Protein AF-A0A4Y2X6G8-F1 (afdb_monomer)

Radius of gyration: 23.62 Å; Cα contacts (8 Å, |Δi|>4): 76; chains: 1; bounding box: 42×40×70 Å

pLDDT: mean 78.69, std 17.21, range [31.86, 93.12]

Sequence (135 aa):
MLALKAAIEWANTANEDVNIWSDSESSLQALKSFNVKSKITQEAQMTLLENARIRLGWVKAHTGIKGNEIADTLAKEATTDGIPASLPFPKSFLKKQLLQLSLSRWQAEWDNAYNYNGYVGFKTRKVKISFPVFS

Organism: Araneus ventricosus (NCBI:txid182803)

Solvent-accessible surface area (backbone atoms only — not comparable to full-atom values): 8506 Å² total; per-residue (Å²): 91,71,70,56,35,53,52,51,55,50,43,59,72,66,75,50,82,37,79,48,75,40,56,53,59,70,46,55,50,51,59,71,46,90,84,63,86,50,66,71,52,48,55,38,40,52,58,50,69,76,34,86,48,61,43,83,43,81,44,76,71,94,71,80,51,64,71,60,55,50,52,55,49,52,57,52,52,62,67,68,75,51,82,75,80,81,58,99,58,59,70,66,57,56,52,49,52,52,50,50,53,53,50,53,51,51,49,52,52,50,56,49,58,57,71,74,51,90,71,89,77,78,97,68,75,88,78,78,84,77,77,81,80,83,127

Structure (mmCIF, N/CA/C/O backbone):
data_AF-A0A4Y2X6G8-F1
#
_entry.id   AF-A0A4Y2X6G8-F1
#
loop_
_atom_site.group_PDB
_atom_site.id
_atom_site.type_symbol
_atom_site.label_atom_id
_atom_site.label_alt_id
_atom_site.label_comp_id
_atom_site.label_asym_id
_atom_site.label_entity_id
_atom_site.label_se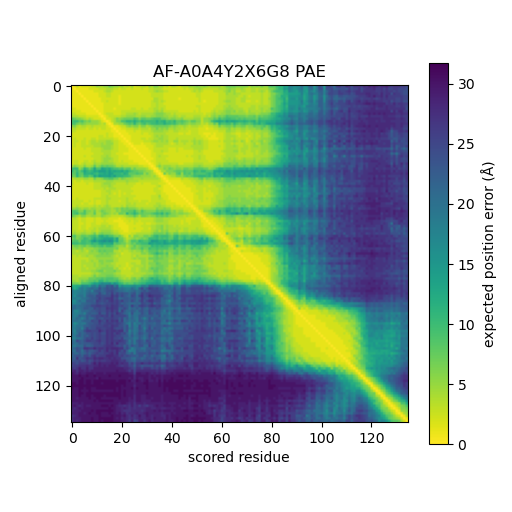q_id
_atom_site.pdbx_PDB_ins_code
_atom_site.Cartn_x
_atom_site.Cartn_y
_atom_site.Cartn_z
_atom_site.occupancy
_atom_site.B_iso_or_equiv
_atom_site.auth_seq_id
_atom_site.auth_comp_id
_atom_site.auth_asym_id
_atom_site.auth_atom_id
_atom_site.pdbx_PDB_model_num
ATOM 1 N N . MET A 1 1 ? 1.509 0.516 -2.944 1.00 89.56 1 MET A N 1
ATOM 2 C CA . MET A 1 1 ? 2.486 0.289 -1.851 1.00 89.56 1 MET A CA 1
ATOM 3 C C . MET A 1 1 ? 2.614 1.458 -0.875 1.00 89.56 1 MET A C 1
ATOM 5 O O . MET A 1 1 ? 2.321 1.240 0.285 1.00 89.56 1 MET A O 1
ATOM 9 N N . LEU A 1 2 ? 3.005 2.674 -1.287 1.00 90.44 2 LEU A N 1
ATOM 10 C CA . LEU A 1 2 ? 3.152 3.820 -0.360 1.00 90.44 2 LEU A CA 1
ATOM 11 C C . LEU A 1 2 ? 1.885 4.101 0.468 1.00 90.44 2 LEU A C 1
ATOM 13 O O . LEU A 1 2 ? 1.955 4.128 1.691 1.00 90.44 2 LEU A O 1
ATOM 17 N N . ALA A 1 3 ? 0.726 4.208 -0.190 1.00 90.50 3 ALA A N 1
ATOM 18 C CA . ALA A 1 3 ? -0.559 4.390 0.493 1.00 90.50 3 ALA A CA 1
ATOM 19 C C . ALA A 1 3 ? -0.885 3.240 1.465 1.00 90.50 3 ALA A C 1
ATOM 21 O O . ALA A 1 3 ? -1.366 3.470 2.568 1.00 90.50 3 ALA A O 1
ATOM 22 N N . LEU A 1 4 ? -0.561 2.000 1.082 1.00 92.00 4 LEU A N 1
ATOM 23 C CA . LEU A 1 4 ? -0.786 0.819 1.916 1.00 92.00 4 LEU A CA 1
ATOM 24 C C . LEU A 1 4 ? 0.120 0.813 3.155 1.00 92.00 4 LEU A C 1
ATOM 26 O O . LEU A 1 4 ? -0.344 0.484 4.239 1.00 92.00 4 LEU A O 1
ATOM 30 N N . LYS A 1 5 ? 1.386 1.230 3.014 1.00 93.00 5 LYS A N 1
ATOM 31 C CA . LYS A 1 5 ? 2.305 1.409 4.144 1.00 93.00 5 LYS A CA 1
ATOM 32 C C . LYS A 1 5 ? 1.757 2.435 5.137 1.00 93.00 5 LYS A C 1
ATOM 34 O O . LYS A 1 5 ? 1.664 2.128 6.316 1.00 93.00 5 LYS A O 1
ATOM 39 N N . ALA A 1 6 ? 1.349 3.608 4.651 1.00 92.06 6 ALA A N 1
ATOM 40 C CA . ALA A 1 6 ? 0.798 4.661 5.503 1.00 92.06 6 ALA A CA 1
ATOM 41 C C . ALA A 1 6 ? -0.475 4.202 6.239 1.00 92.06 6 ALA A C 1
ATOM 43 O O . ALA A 1 6 ? -0.648 4.493 7.418 1.00 92.06 6 ALA A O 1
ATOM 44 N N . ALA A 1 7 ? -1.340 3.431 5.569 1.00 91.88 7 ALA A N 1
ATOM 45 C CA . ALA A 1 7 ? -2.522 2.847 6.198 1.00 91.88 7 ALA A CA 1
ATOM 46 C C . ALA A 1 7 ? -2.163 1.840 7.308 1.00 91.88 7 ALA A C 1
ATOM 48 O O . ALA A 1 7 ? -2.800 1.846 8.358 1.00 91.88 7 ALA A O 1
ATOM 49 N N . ILE A 1 8 ? -1.136 1.006 7.101 1.00 92.00 8 ILE A N 1
ATOM 50 C CA . ILE A 1 8 ? -0.635 0.060 8.113 1.00 92.00 8 ILE A CA 1
ATOM 51 C C . ILE A 1 8 ? -0.029 0.810 9.307 1.00 92.00 8 ILE A C 1
ATOM 53 O O . ILE A 1 8 ? -0.325 0.471 10.448 1.00 92.00 8 ILE A O 1
ATOM 57 N N . GLU A 1 9 ? 0.774 1.850 9.064 1.00 92.00 9 GLU A N 1
ATOM 58 C CA . GLU A 1 9 ? 1.350 2.693 10.121 1.00 92.00 9 GLU A CA 1
ATOM 59 C C . GLU A 1 9 ? 0.252 3.372 10.953 1.00 92.00 9 GLU A C 1
ATOM 61 O O . GLU A 1 9 ? 0.281 3.308 12.181 1.00 92.00 9 GLU A O 1
ATOM 66 N N . TRP A 1 10 ? -0.762 3.948 10.300 1.00 91.31 10 TRP A N 1
ATOM 67 C CA . TRP A 1 10 ? -1.910 4.541 10.989 1.00 91.31 10 TRP A CA 1
ATOM 68 C C . TRP A 1 10 ? -2.683 3.502 11.812 1.00 91.31 10 TRP A C 1
ATOM 70 O O . TRP A 1 10 ? -2.957 3.728 12.992 1.00 91.31 10 TRP A O 1
ATOM 80 N N . ALA A 1 11 ? -2.973 2.334 11.233 1.00 91.06 11 ALA A N 1
ATOM 81 C CA . ALA A 1 11 ? -3.665 1.256 11.935 1.00 91.06 11 ALA A CA 1
ATOM 82 C C . ALA A 1 11 ? -2.872 0.760 13.154 1.00 91.06 11 ALA A C 1
ATOM 84 O O . ALA A 1 11 ? -3.460 0.452 14.190 1.00 91.06 11 ALA A O 1
ATOM 85 N N . ASN A 1 12 ? -1.539 0.759 13.067 1.00 88.75 12 ASN A N 1
ATOM 86 C CA . ASN A 1 12 ? -0.684 0.419 14.196 1.00 88.75 12 ASN A CA 1
ATOM 87 C C . ASN A 1 12 ? -0.822 1.429 15.349 1.00 88.75 12 ASN A C 1
ATOM 89 O O . ASN A 1 12 ? -0.860 1.032 16.511 1.00 88.75 12 ASN A O 1
ATOM 93 N N . THR A 1 13 ? -0.966 2.724 15.041 1.00 88.12 13 THR A N 1
ATOM 94 C CA . THR A 1 13 ? -1.191 3.764 16.065 1.00 88.12 13 THR A CA 1
ATOM 95 C C . THR A 1 13 ? -2.585 3.725 16.689 1.00 88.12 13 THR A C 1
ATOM 97 O O . THR A 1 13 ? -2.732 4.076 17.857 1.00 88.12 13 THR A O 1
ATOM 100 N N . ALA A 1 14 ? -3.598 3.280 15.939 1.00 84.19 14 ALA A N 1
ATOM 101 C CA . ALA A 1 14 ? -4.976 3.203 16.419 1.00 84.19 14 ALA A CA 1
ATOM 102 C C . ALA A 1 14 ? -5.167 2.124 17.501 1.00 84.19 14 ALA A C 1
ATOM 104 O O . ALA A 1 14 ? -6.051 2.253 18.340 1.00 84.19 14 ALA A O 1
ATOM 105 N N . ASN A 1 15 ? -4.324 1.081 17.514 1.00 79.19 15 ASN A N 1
ATOM 106 C CA . ASN A 1 15 ? -4.367 -0.033 18.473 1.00 79.19 15 ASN A CA 1
ATOM 107 C C . ASN A 1 15 ? -5.728 -0.772 18.543 1.00 79.19 15 ASN A C 1
ATOM 109 O O . ASN A 1 15 ? -6.026 -1.451 19.528 1.00 79.19 15 ASN A O 1
ATOM 113 N N . GLU A 1 16 ? -6.536 -0.689 17.488 1.00 86.19 16 GLU A N 1
ATOM 114 C CA . GLU A 1 16 ? -7.838 -1.352 17.337 1.00 86.19 16 GLU A CA 1
ATOM 115 C C . GLU A 1 16 ? -7.779 -2.466 16.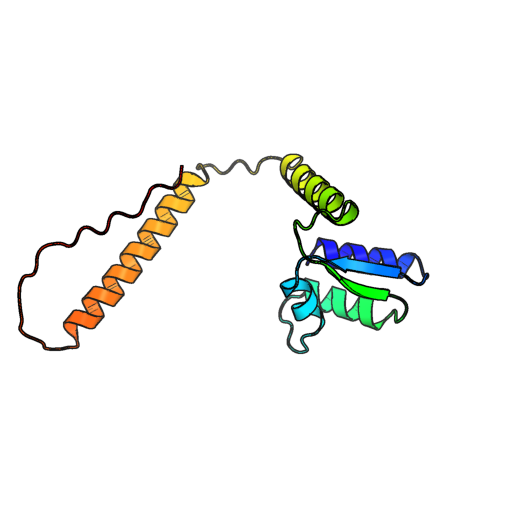275 1.00 86.19 16 GLU A C 1
ATOM 117 O O . GLU A 1 16 ? -6.798 -2.594 15.540 1.00 86.19 16 GLU A O 1
ATOM 122 N N . ASP A 1 17 ? -8.833 -3.284 16.186 1.00 90.31 17 ASP A N 1
ATOM 123 C CA . ASP A 1 17 ? -8.993 -4.257 15.098 1.00 90.31 17 ASP A CA 1
ATOM 124 C C . ASP A 1 17 ? -9.355 -3.530 13.794 1.00 90.31 17 ASP A C 1
ATOM 126 O O . ASP A 1 17 ? -10.500 -3.132 13.572 1.00 90.31 17 ASP A O 1
ATOM 130 N N . VAL A 1 18 ? -8.367 -3.362 12.911 1.00 92.69 18 VAL A N 1
ATOM 131 C CA . VAL A 1 18 ? -8.511 -2.597 11.665 1.00 92.69 18 VAL A CA 1
ATOM 132 C C . VAL A 1 18 ? -8.480 -3.523 10.452 1.00 92.69 18 VAL A C 1
ATOM 134 O O . VAL A 1 18 ? -7.545 -4.300 10.257 1.00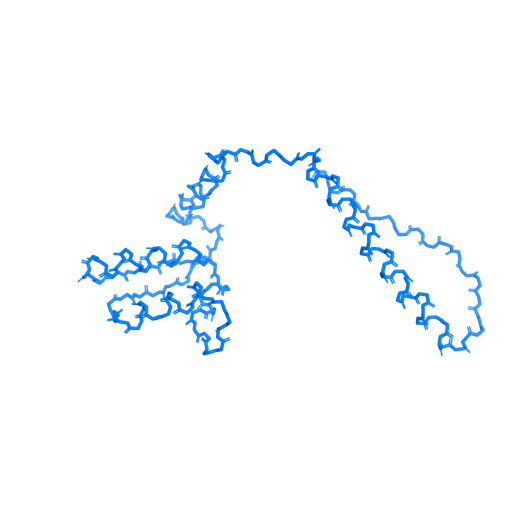 92.69 18 VAL A O 1
ATOM 137 N N . ASN A 1 19 ? -9.482 -3.387 9.581 1.00 92.19 19 ASN A N 1
ATOM 138 C CA . ASN A 1 19 ? -9.519 -4.046 8.276 1.00 92.19 19 ASN A CA 1
ATOM 139 C C . ASN A 1 19 ? -9.125 -3.050 7.177 1.00 92.19 19 ASN A C 1
ATOM 141 O O . ASN A 1 19 ? -9.854 -2.093 6.919 1.00 92.19 19 ASN A O 1
ATOM 145 N N . ILE A 1 20 ? -8.003 -3.292 6.501 1.00 91.56 20 ILE A N 1
ATOM 146 C CA . ILE A 1 20 ? -7.529 -2.481 5.375 1.00 91.56 20 ILE A CA 1
ATOM 147 C C . ILE A 1 20 ? -7.813 -3.233 4.077 1.00 91.56 20 ILE A C 1
ATOM 149 O O . ILE A 1 20 ? -7.331 -4.348 3.870 1.00 91.56 20 ILE A O 1
ATOM 153 N N . TRP A 1 21 ? -8.563 -2.602 3.178 1.00 92.00 21 TRP A N 1
ATOM 154 C CA . TRP A 1 21 ? -8.894 -3.149 1.864 1.00 92.00 21 TRP A CA 1
ATOM 155 C C . TRP A 1 21 ? -8.087 -2.438 0.783 1.00 92.00 21 TRP A C 1
ATOM 157 O O . TRP A 1 21 ? -8.063 -1.211 0.737 1.00 92.00 21 TRP A O 1
ATOM 167 N N . SER A 1 22 ? -7.421 -3.203 -0.081 1.00 91.25 22 SER A N 1
ATOM 168 C CA . SER A 1 22 ? -6.656 -2.667 -1.208 1.00 91.25 22 SER A CA 1
ATOM 169 C C . SER A 1 22 ? -7.048 -3.353 -2.508 1.00 91.25 22 SER A C 1
ATOM 171 O O . SER A 1 22 ? -7.236 -4.568 -2.552 1.00 91.25 22 SER A O 1
ATOM 173 N N . ASP A 1 23 ? -7.139 -2.572 -3.577 1.00 91.19 23 ASP A N 1
ATOM 174 C CA . ASP A 1 23 ? -7.394 -3.054 -4.931 1.00 91.19 23 ASP A CA 1
ATOM 175 C C . ASP A 1 23 ? -6.131 -3.522 -5.669 1.00 91.19 23 ASP A C 1
ATOM 177 O O . ASP A 1 23 ? -6.183 -4.321 -6.609 1.00 91.19 23 ASP A O 1
ATOM 181 N N . SER A 1 24 ? -4.967 -3.083 -5.189 1.00 89.62 24 SER A N 1
ATOM 182 C CA . SER A 1 24 ? -3.658 -3.439 -5.716 1.00 89.62 24 SER A CA 1
ATOM 183 C C . SER A 1 24 ? -3.243 -4.840 -5.262 1.00 89.62 24 SER A C 1
ATOM 185 O O . SER A 1 24 ? -2.514 -5.015 -4.281 1.00 89.62 24 SER A O 1
ATOM 187 N N . GLU A 1 25 ? -3.654 -5.852 -6.030 1.00 89.62 25 GLU A N 1
ATOM 188 C CA . GLU A 1 25 ? -3.274 -7.250 -5.790 1.00 89.62 25 GLU A CA 1
ATOM 189 C C . GLU A 1 25 ? -1.748 -7.421 -5.714 1.00 89.62 25 GLU A C 1
ATOM 191 O O . GLU A 1 25 ? -1.233 -8.078 -4.811 1.00 89.62 25 GLU A O 1
ATOM 196 N N . SER A 1 26 ? -1.007 -6.748 -6.596 1.00 89.75 26 SER A N 1
ATOM 197 C CA . SER A 1 26 ? 0.459 -6.769 -6.603 1.00 89.75 26 SER A CA 1
ATOM 198 C C . SER A 1 26 ? 1.075 -6.222 -5.311 1.00 89.75 26 SER A C 1
ATOM 200 O O . SER A 1 26 ? 2.074 -6.762 -4.835 1.00 89.75 26 SER A O 1
ATOM 202 N N . SER A 1 27 ? 0.477 -5.192 -4.699 1.00 89.81 27 SER A N 1
ATOM 203 C CA . SER A 1 27 ? 0.947 -4.670 -3.409 1.00 89.81 27 SER A CA 1
ATOM 204 C C . SER A 1 27 ? 0.710 -5.677 -2.281 1.00 89.81 27 SER A C 1
ATOM 206 O O . SER A 1 27 ? 1.590 -5.874 -1.445 1.00 89.81 27 SER A O 1
ATOM 208 N N . LEU A 1 28 ? -0.444 -6.351 -2.271 1.00 91.62 28 LEU A N 1
ATOM 209 C CA . LEU A 1 28 ? -0.758 -7.379 -1.274 1.00 91.62 28 LEU A CA 1
ATOM 210 C C . LEU A 1 28 ? 0.125 -8.621 -1.433 1.00 91.62 28 LEU A C 1
ATOM 212 O O . LEU A 1 28 ? 0.601 -9.172 -0.442 1.00 91.62 28 LEU A O 1
ATOM 216 N N . GLN A 1 29 ? 0.386 -9.050 -2.668 1.00 90.75 29 GLN A N 1
ATOM 217 C CA . GLN A 1 29 ? 1.301 -10.157 -2.945 1.00 90.75 29 GLN A CA 1
ATOM 218 C C . GLN A 1 29 ? 2.731 -9.829 -2.501 1.00 90.75 29 GLN A C 1
ATOM 220 O O . GLN A 1 29 ? 3.392 -10.672 -1.897 1.00 90.75 29 GLN A O 1
ATOM 225 N N . ALA A 1 30 ? 3.193 -8.596 -2.725 1.00 90.56 30 ALA A N 1
ATOM 226 C CA . ALA A 1 30 ? 4.508 -8.161 -2.269 1.00 90.56 30 ALA A CA 1
ATOM 227 C C . ALA A 1 30 ? 4.648 -8.243 -0.737 1.00 90.56 30 ALA A C 1
ATOM 229 O O . ALA A 1 30 ? 5.672 -8.720 -0.256 1.00 90.56 30 ALA A O 1
ATOM 230 N N . LEU A 1 31 ? 3.609 -7.878 0.026 1.00 89.75 31 LEU A N 1
ATOM 231 C CA . LEU A 1 31 ? 3.598 -8.032 1.490 1.00 89.75 31 LEU A CA 1
ATOM 232 C C . LEU A 1 31 ? 3.568 -9.493 1.959 1.00 89.75 31 LEU A C 1
ATOM 234 O O . LEU A 1 31 ? 4.040 -9.786 3.052 1.00 89.75 31 LEU A O 1
ATOM 238 N N . LYS A 1 32 ? 3.038 -10.417 1.154 1.00 88.19 32 LYS A N 1
ATOM 239 C CA . LYS A 1 32 ? 3.066 -11.858 1.459 1.00 88.19 32 LYS A CA 1
ATOM 240 C C . LYS A 1 32 ? 4.400 -12.516 1.106 1.00 88.19 32 LYS A C 1
ATOM 242 O O . LYS A 1 32 ? 4.692 -13.608 1.582 1.00 88.19 32 LYS A O 1
ATOM 247 N N . SER A 1 33 ? 5.186 -11.895 0.230 1.00 87.31 33 SER A N 1
ATOM 248 C CA . SER A 1 33 ? 6.423 -12.488 -0.266 1.00 87.31 33 SER A CA 1
ATOM 249 C C . SER A 1 33 ? 7.546 -12.418 0.774 1.00 87.31 33 SER A C 1
ATOM 251 O O . SER A 1 33 ? 7.734 -11.401 1.433 1.00 87.31 33 SER A O 1
ATOM 253 N N . PHE A 1 34 ? 8.327 -13.493 0.900 1.00 75.12 34 PHE A N 1
ATOM 254 C CA . PHE A 1 34 ? 9.465 -13.551 1.829 1.00 75.12 34 PHE A CA 1
ATOM 255 C C . PHE A 1 34 ? 10.723 -12.856 1.290 1.00 75.12 34 PHE A C 1
ATOM 257 O O . PHE A 1 34 ? 11.592 -12.463 2.060 1.00 75.12 34 PHE A O 1
ATOM 264 N N . ASN A 1 35 ? 10.840 -12.706 -0.033 1.00 80.19 35 ASN A N 1
ATOM 265 C CA . ASN A 1 35 ? 12.021 -12.142 -0.688 1.00 80.19 35 ASN A CA 1
ATOM 266 C C . ASN A 1 35 ? 11.712 -10.769 -1.298 1.00 80.19 35 ASN A C 1
ATOM 268 O O . ASN A 1 35 ? 11.651 -10.593 -2.517 1.00 80.19 35 ASN A O 1
ATOM 272 N N . VAL A 1 36 ? 11.477 -9.794 -0.425 1.00 81.06 36 VAL A N 1
ATOM 273 C CA . VAL A 1 36 ? 11.198 -8.409 -0.805 1.00 81.06 36 VAL A CA 1
ATOM 274 C C . VAL A 1 36 ? 12.503 -7.622 -0.884 1.00 81.06 36 VAL A C 1
ATOM 276 O O . VAL A 1 36 ? 13.208 -7.483 0.109 1.00 81.06 36 VAL A O 1
ATOM 279 N N . LYS A 1 37 ? 12.804 -7.028 -2.046 1.00 82.50 37 LYS A N 1
ATOM 280 C CA . LYS A 1 37 ? 13.963 -6.123 -2.224 1.00 82.50 37 LYS A CA 1
ATOM 281 C C . LYS A 1 37 ? 13.654 -4.652 -1.921 1.00 82.50 37 LYS A C 1
ATOM 283 O O . LYS A 1 37 ? 14.565 -3.853 -1.733 1.00 82.50 37 LYS A O 1
ATOM 288 N N . SER A 1 38 ? 12.376 -4.275 -1.927 1.00 88.81 38 SER A N 1
ATOM 289 C CA . SER A 1 38 ? 11.940 -2.892 -1.714 1.00 88.81 38 SER A CA 1
ATOM 290 C C . SER A 1 38 ? 11.941 -2.543 -0.228 1.00 88.81 38 SER A C 1
ATOM 292 O O . SER A 1 38 ? 11.174 -3.130 0.535 1.00 88.81 38 SER A O 1
ATOM 294 N N . LYS A 1 39 ? 12.730 -1.535 0.167 1.00 89.94 39 LYS A N 1
ATOM 295 C CA . LYS A 1 39 ? 12.788 -1.040 1.553 1.00 89.94 39 LYS A CA 1
ATOM 296 C C . LYS A 1 39 ? 11.404 -0.656 2.096 1.00 89.94 39 LYS A C 1
ATOM 298 O O . LYS A 1 39 ? 11.050 -1.045 3.197 1.00 89.94 39 LYS A O 1
ATOM 303 N N . ILE A 1 40 ? 10.588 0.026 1.287 1.00 91.62 40 ILE A N 1
ATOM 304 C CA . ILE A 1 40 ? 9.227 0.459 1.665 1.00 91.62 40 ILE A CA 1
ATOM 305 C C . ILE A 1 40 ? 8.351 -0.745 2.028 1.00 91.62 40 ILE A C 1
ATOM 307 O O . ILE A 1 40 ? 7.555 -0.694 2.960 1.00 91.62 40 ILE A O 1
ATOM 311 N N . THR A 1 41 ? 8.486 -1.831 1.272 1.00 90.62 41 THR A N 1
ATOM 312 C CA . THR A 1 41 ? 7.697 -3.045 1.480 1.00 90.62 41 THR A CA 1
ATOM 313 C C . THR A 1 41 ? 8.206 -3.838 2.683 1.00 90.62 41 THR A C 1
ATOM 315 O O . THR A 1 41 ? 7.384 -4.364 3.421 1.00 90.62 41 THR A O 1
ATOM 318 N N . GLN A 1 42 ? 9.521 -3.859 2.929 1.00 91.56 42 GLN A N 1
ATOM 319 C CA . GLN A 1 42 ? 10.098 -4.447 4.146 1.00 91.56 42 GLN A CA 1
ATOM 320 C C . GLN A 1 42 ? 9.627 -3.711 5.405 1.00 91.56 42 GLN A C 1
ATOM 322 O O . GLN A 1 42 ? 9.174 -4.346 6.350 1.00 91.56 42 GLN A O 1
ATOM 327 N N . GLU A 1 43 ? 9.675 -2.375 5.406 1.00 91.56 43 GLU A N 1
ATOM 328 C CA . GLU A 1 43 ? 9.179 -1.559 6.523 1.00 91.56 43 GLU A CA 1
ATOM 329 C C . GLU A 1 43 ? 7.694 -1.843 6.795 1.00 91.56 43 GLU A C 1
ATOM 331 O O . GLU A 1 43 ? 7.320 -2.127 7.928 1.00 91.56 43 GLU A O 1
ATOM 336 N N . ALA A 1 44 ? 6.862 -1.862 5.746 1.00 91.25 44 ALA A N 1
ATOM 337 C CA . ALA A 1 44 ? 5.442 -2.186 5.872 1.00 91.25 44 ALA A CA 1
ATOM 338 C C . ALA A 1 44 ? 5.197 -3.606 6.419 1.00 91.25 44 ALA A C 1
ATOM 340 O O . ALA A 1 44 ? 4.273 -3.807 7.203 1.00 91.25 44 ALA A O 1
ATOM 341 N N . GLN A 1 45 ? 6.016 -4.589 6.025 1.00 91.50 45 GLN A N 1
ATOM 342 C CA . GLN A 1 45 ? 5.944 -5.949 6.567 1.00 91.50 45 GLN A CA 1
ATOM 343 C C . GLN A 1 45 ? 6.293 -5.991 8.053 1.00 91.50 45 GLN A C 1
ATOM 345 O O . GLN A 1 45 ? 5.584 -6.652 8.804 1.00 91.50 45 GLN A O 1
ATOM 350 N N . MET A 1 46 ? 7.348 -5.294 8.487 1.00 89.94 46 MET A N 1
ATOM 351 C CA . MET A 1 46 ? 7.721 -5.274 9.904 1.00 89.94 46 MET A CA 1
ATOM 352 C C . MET A 1 46 ? 6.600 -4.687 10.763 1.00 89.94 46 MET A C 1
ATOM 354 O O . MET A 1 46 ? 6.182 -5.328 11.721 1.00 89.94 46 MET A O 1
ATOM 358 N N . THR A 1 47 ? 6.030 -3.546 10.364 1.00 89.19 47 THR A N 1
ATOM 359 C CA . THR A 1 47 ? 4.903 -2.933 11.089 1.00 89.19 47 THR A CA 1
ATOM 360 C C . THR A 1 47 ? 3.670 -3.838 11.116 1.00 89.19 47 THR A C 1
ATOM 362 O O . THR A 1 47 ? 2.964 -3.902 12.118 1.00 89.19 47 THR A O 1
ATOM 365 N N . LEU A 1 48 ? 3.409 -4.574 10.032 1.00 88.38 48 LEU A N 1
ATOM 366 C CA . LEU A 1 48 ? 2.305 -5.532 9.988 1.00 88.38 48 LEU A CA 1
ATOM 367 C C . LEU A 1 48 ? 2.535 -6.727 10.931 1.00 88.38 48 LEU A C 1
ATOM 369 O O . LEU A 1 48 ? 1.588 -7.218 11.536 1.00 88.38 48 LEU A O 1
ATOM 373 N N . LEU A 1 49 ? 3.780 -7.196 11.065 1.00 86.44 49 LEU A N 1
ATOM 374 C CA . LEU A 1 49 ? 4.141 -8.299 11.964 1.00 86.44 49 LEU A CA 1
ATOM 375 C C . LEU A 1 49 ? 4.078 -7.900 13.442 1.00 86.44 49 LEU A C 1
ATOM 377 O O . LEU A 1 49 ? 3.767 -8.739 14.284 1.00 86.44 49 LEU A O 1
ATOM 381 N N . GLU A 1 50 ? 4.350 -6.635 13.757 1.00 85.50 50 GLU A N 1
ATOM 382 C CA . GLU A 1 50 ? 4.248 -6.095 15.116 1.00 85.50 50 GLU A CA 1
ATOM 383 C C . GLU A 1 50 ? 2.800 -6.059 15.630 1.00 85.50 50 GLU A C 1
ATOM 385 O O . GLU A 1 50 ? 2.581 -6.107 16.842 1.00 85.50 50 GLU A O 1
ATOM 390 N N . ASN A 1 51 ? 1.804 -6.018 14.734 1.00 83.06 51 ASN A N 1
ATOM 391 C CA . ASN A 1 51 ? 0.405 -5.842 15.108 1.00 83.06 51 ASN A CA 1
ATOM 392 C C . ASN A 1 51 ? -0.545 -6.839 14.426 1.00 83.06 51 ASN A C 1
ATOM 394 O O . ASN A 1 51 ? -1.066 -6.617 13.332 1.00 83.06 51 ASN A O 1
ATOM 398 N N . ALA A 1 52 ? -0.858 -7.917 15.150 1.00 78.69 52 ALA A N 1
ATOM 399 C CA . ALA A 1 52 ? -1.761 -8.977 14.698 1.00 78.69 52 ALA A CA 1
ATOM 400 C C . ALA A 1 52 ? -3.244 -8.557 14.566 1.00 78.69 52 ALA A C 1
ATOM 402 O O . ALA A 1 52 ? -4.062 -9.360 14.114 1.00 78.69 52 ALA A O 1
ATOM 403 N N . ARG A 1 53 ? -3.613 -7.328 14.959 1.00 86.44 53 ARG A N 1
ATOM 404 C CA . ARG A 1 53 ? -4.987 -6.796 14.853 1.00 86.44 53 ARG A CA 1
ATOM 405 C C . ARG A 1 53 ? -5.300 -6.229 13.470 1.00 86.44 53 ARG A C 1
ATOM 407 O O . ARG A 1 53 ? -6.463 -6.011 13.133 1.00 86.44 53 ARG A O 1
ATOM 414 N N . ILE A 1 54 ? -4.273 -6.016 12.648 1.00 91.06 54 ILE A N 1
ATOM 415 C CA . ILE A 1 54 ? -4.419 -5.489 11.294 1.00 91.06 54 ILE A CA 1
ATOM 416 C C . ILE A 1 54 ? -4.730 -6.639 10.336 1.00 91.06 54 ILE A C 1
ATOM 418 O O . ILE A 1 54 ? -3.947 -7.575 10.170 1.00 91.06 54 ILE A O 1
ATOM 422 N N . ARG A 1 55 ? -5.869 -6.551 9.649 1.00 91.62 55 ARG A N 1
ATOM 423 C CA . ARG A 1 55 ? -6.275 -7.5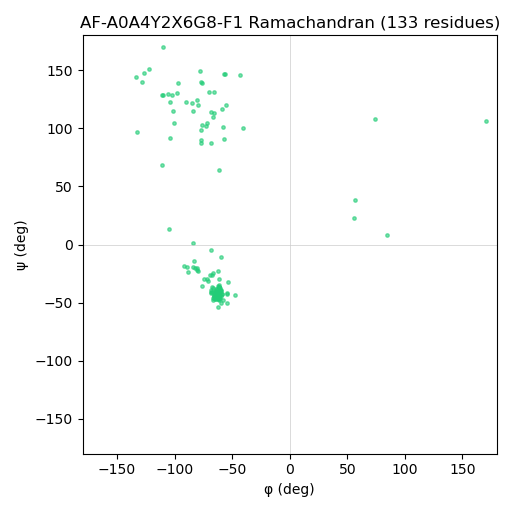12 8.619 1.00 91.62 55 ARG A CA 1
ATOM 424 C C . ARG A 1 55 ? -6.232 -6.853 7.252 1.00 91.62 55 ARG A C 1
ATOM 426 O O . ARG A 1 55 ? -6.814 -5.792 7.048 1.00 91.62 55 ARG A O 1
ATOM 433 N N . LEU A 1 56 ? -5.563 -7.504 6.305 1.00 91.75 56 LEU A N 1
ATOM 434 C CA . LEU A 1 56 ? -5.477 -7.039 4.923 1.00 91.75 56 LEU A CA 1
ATOM 435 C C . LEU A 1 56 ? -6.424 -7.841 4.030 1.00 91.75 56 LEU A C 1
ATOM 437 O O . LEU A 1 56 ? -6.377 -9.072 4.010 1.00 91.75 56 LEU A O 1
ATOM 441 N N . GLY A 1 57 ? -7.248 -7.134 3.264 1.00 91.69 57 GL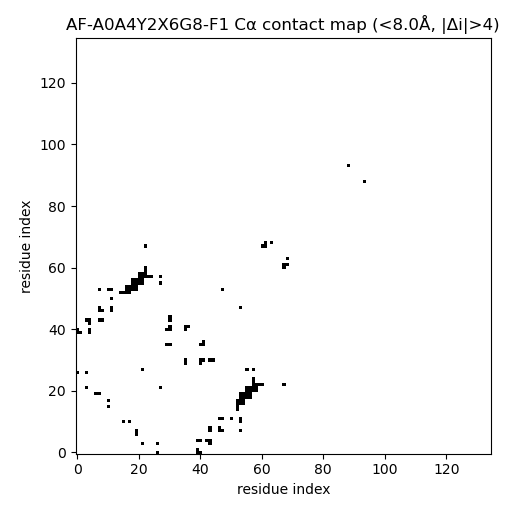Y A N 1
ATOM 442 C CA . GLY A 1 57 ? -8.179 -7.702 2.298 1.00 91.69 57 GLY A CA 1
ATOM 443 C C . GLY A 1 57 ? -7.940 -7.173 0.887 1.00 91.69 57 GLY A C 1
ATOM 444 O O . GLY A 1 57 ? -7.480 -6.045 0.696 1.00 91.69 57 GLY A O 1
ATOM 445 N N . TRP A 1 58 ? -8.263 -7.998 -0.109 1.00 93.12 58 TRP A N 1
ATOM 446 C CA . TRP A 1 58 ? -8.282 -7.579 -1.508 1.00 93.12 58 TRP A CA 1
ATOM 447 C C . TRP A 1 58 ? -9.701 -7.221 -1.933 1.00 93.12 58 TRP A C 1
ATOM 449 O O . TRP A 1 58 ? -10.653 -7.926 -1.593 1.00 93.12 58 TRP A O 1
ATOM 459 N N . VAL A 1 59 ? -9.829 -6.145 -2.700 1.00 89.81 59 VAL A N 1
ATOM 460 C CA . VAL A 1 59 ? -11.083 -5.723 -3.320 1.00 89.81 59 VAL A CA 1
ATOM 461 C C . VAL A 1 59 ? -10.876 -5.536 -4.817 1.00 89.81 59 VAL A C 1
ATOM 463 O O . VAL A 1 59 ? -9.801 -5.163 -5.267 1.00 89.81 59 VAL A O 1
ATOM 466 N N . LYS A 1 60 ? -11.891 -5.806 -5.633 1.00 84.62 60 LYS A N 1
ATOM 467 C CA . LYS A 1 60 ? -11.768 -5.605 -7.076 1.00 84.62 60 LYS A CA 1
ATOM 468 C C . LYS A 1 60 ? -11.973 -4.129 -7.427 1.00 84.62 60 LYS A C 1
ATOM 470 O O . LYS A 1 60 ? -13.033 -3.573 -7.130 1.00 84.62 60 LYS A O 1
ATOM 475 N N . ALA A 1 61 ? -10.998 -3.532 -8.111 1.00 82.00 61 ALA A N 1
ATOM 476 C CA . ALA A 1 61 ? -11.099 -2.167 -8.625 1.00 82.00 61 ALA A CA 1
ATOM 477 C C . ALA A 1 61 ? -12.324 -1.990 -9.542 1.00 82.00 61 ALA A C 1
ATOM 479 O O . ALA A 1 61 ? -12.700 -2.906 -10.280 1.00 82.00 61 ALA A O 1
ATOM 480 N N . HIS A 1 62 ? -12.916 -0.792 -9.515 1.00 75.56 62 HIS A N 1
ATOM 481 C CA . HIS A 1 62 ? -13.965 -0.349 -10.448 1.00 75.56 62 HIS A CA 1
ATOM 482 C C . HIS A 1 62 ? -15.216 -1.245 -10.503 1.00 75.56 62 HIS A C 1
ATOM 484 O O . HIS A 1 62 ? -15.794 -1.468 -11.565 1.00 75.56 62 HIS A O 1
ATOM 490 N N . THR A 1 63 ? -15.638 -1.774 -9.352 1.00 77.94 63 THR A N 1
ATOM 491 C CA . THR A 1 63 ? -16.835 -2.626 -9.231 1.00 77.94 63 THR A CA 1
ATOM 492 C C . THR A 1 63 ? -18.047 -1.932 -8.602 1.00 77.94 63 THR A C 1
ATOM 494 O O . THR A 1 63 ? -19.002 -2.612 -8.235 1.00 77.94 63 THR A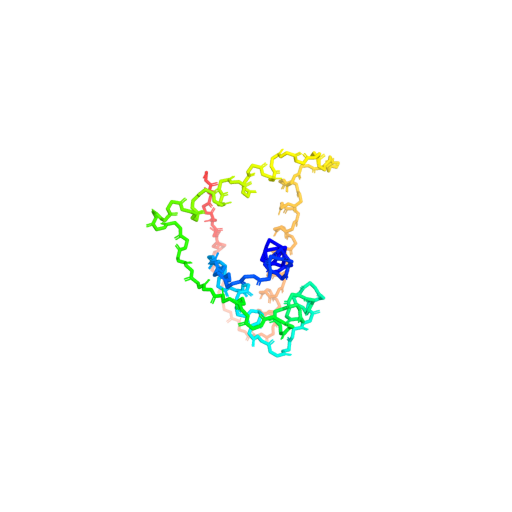 O 1
ATOM 497 N N . GLY A 1 64 ? -18.047 -0.600 -8.463 1.00 77.50 64 GLY A N 1
ATOM 498 C CA . GLY A 1 64 ? -19.140 0.119 -7.792 1.00 77.50 64 GLY A CA 1
ATOM 499 C C . GLY A 1 64 ? -19.001 0.187 -6.269 1.00 77.50 64 GLY A C 1
ATOM 500 O O . GLY A 1 64 ? -19.934 0.590 -5.575 1.00 77.50 64 GLY A O 1
ATOM 501 N N . ILE A 1 65 ? -17.864 -0.243 -5.706 1.00 83.94 65 ILE A N 1
ATOM 502 C CA . ILE A 1 65 ? -17.629 -0.172 -4.260 1.00 83.94 65 ILE A CA 1
ATOM 503 C C . ILE A 1 65 ? -17.301 1.273 -3.900 1.00 83.94 65 ILE A C 1
ATOM 505 O O . ILE A 1 65 ? -16.176 1.734 -4.085 1.00 83.94 65 ILE A O 1
ATOM 509 N N . LYS A 1 66 ? -18.294 1.963 -3.332 1.00 86.69 66 LYS A N 1
ATOM 510 C CA . LYS A 1 66 ? -18.243 3.394 -3.001 1.00 86.69 66 LYS A CA 1
ATOM 511 C C . LYS A 1 66 ? -16.958 3.811 -2.276 1.00 86.69 66 LYS A C 1
ATOM 513 O O . LYS A 1 66 ? -16.364 4.823 -2.622 1.00 86.69 66 LYS A O 1
ATOM 518 N N . GLY A 1 67 ? -16.504 3.027 -1.295 1.00 84.56 67 GLY A N 1
ATOM 519 C CA . GLY A 1 67 ? -15.268 3.323 -0.559 1.00 84.56 67 GLY A CA 1
ATOM 520 C C . GLY A 1 67 ? -14.006 3.266 -1.428 1.00 84.56 67 GLY A C 1
ATOM 521 O O . GLY A 1 67 ? -13.147 4.134 -1.302 1.00 84.56 67 GLY A O 1
ATOM 522 N N . ASN A 1 68 ? -13.919 2.297 -2.346 1.00 87.00 68 ASN A N 1
ATOM 523 C CA . ASN A 1 68 ? -12.790 2.181 -3.273 1.00 87.00 68 ASN A CA 1
ATOM 524 C C . ASN A 1 68 ? -12.784 3.333 -4.280 1.00 87.00 68 ASN A C 1
ATOM 526 O O . ASN A 1 68 ? -11.742 3.909 -4.554 1.00 87.00 68 ASN A O 1
ATOM 530 N N . GLU A 1 69 ? -13.955 3.704 -4.796 1.00 87.38 69 GLU A N 1
ATOM 531 C CA . GLU A 1 69 ? -14.082 4.797 -5.765 1.00 87.38 69 GLU A CA 1
ATOM 532 C C . GLU A 1 69 ? -13.730 6.159 -5.158 1.00 87.38 69 GLU A C 1
ATOM 534 O O . GLU A 1 69 ? -13.089 6.985 -5.812 1.00 87.38 69 GLU A O 1
ATOM 539 N N . ILE A 1 70 ? -14.099 6.385 -3.892 1.00 88.62 70 ILE A N 1
ATOM 540 C CA . ILE A 1 70 ? -13.683 7.578 -3.145 1.00 88.62 70 ILE A CA 1
ATOM 541 C C . ILE A 1 70 ? -12.162 7.578 -2.970 1.00 88.62 70 ILE A C 1
ATOM 543 O O . ILE A 1 70 ? -11.525 8.589 -3.253 1.00 88.62 70 ILE A O 1
ATOM 547 N N . ALA A 1 71 ? -11.568 6.452 -2.561 1.00 87.75 71 ALA A N 1
ATOM 548 C CA . ALA A 1 71 ? -10.119 6.342 -2.401 1.00 87.75 71 ALA A CA 1
ATOM 549 C C . ALA A 1 71 ? -9.366 6.593 -3.722 1.00 87.75 71 ALA A C 1
ATOM 551 O O . ALA A 1 71 ? -8.389 7.339 -3.736 1.00 87.75 71 ALA A O 1
ATOM 552 N N . ASP A 1 72 ? -9.857 6.049 -4.840 1.00 88.06 72 ASP A N 1
ATOM 553 C CA . ASP A 1 72 ? -9.302 6.283 -6.179 1.00 88.06 72 ASP A CA 1
ATOM 554 C C . ASP A 1 72 ? -9.395 7.754 -6.595 1.00 88.06 72 ASP A C 1
ATOM 556 O O . ASP A 1 72 ? -8.477 8.293 -7.218 1.00 88.06 72 ASP A O 1
ATOM 560 N N . THR A 1 73 ? -10.511 8.409 -6.271 1.00 88.94 73 THR A N 1
ATOM 561 C CA . THR A 1 73 ? -10.726 9.827 -6.583 1.00 88.94 73 THR A CA 1
ATOM 562 C C . THR A 1 73 ? -9.769 10.702 -5.780 1.00 88.94 73 THR A C 1
ATOM 564 O O . THR A 1 73 ? -9.052 11.506 -6.371 1.00 88.94 73 THR A O 1
ATOM 567 N N . LEU A 1 74 ? -9.648 10.462 -4.471 1.00 88.19 74 LEU A N 1
ATOM 568 C CA . LEU A 1 74 ? -8.694 11.164 -3.608 1.00 88.19 74 LEU A CA 1
ATOM 569 C C . LEU A 1 74 ? -7.245 10.943 -4.061 1.00 88.19 74 LEU A C 1
ATOM 571 O O . LEU A 1 74 ? -6.442 11.873 -4.077 1.00 88.19 74 LEU A O 1
ATOM 575 N N . ALA A 1 75 ? -6.901 9.721 -4.474 1.00 86.19 75 ALA A N 1
ATOM 576 C CA . ALA A 1 75 ? -5.575 9.424 -5.002 1.00 86.19 75 ALA A CA 1
ATOM 577 C C . ALA A 1 75 ? -5.284 10.205 -6.294 1.00 86.19 75 ALA A C 1
ATOM 579 O O . ALA A 1 75 ? -4.160 10.669 -6.482 1.00 86.19 75 ALA A O 1
ATOM 580 N N . LYS A 1 76 ? -6.278 10.381 -7.175 1.00 87.19 76 LYS A N 1
ATOM 581 C CA . LYS A 1 76 ? -6.144 11.207 -8.386 1.00 87.19 76 LYS A CA 1
ATOM 582 C C . LYS A 1 76 ? -5.973 12.685 -8.043 1.00 87.19 76 LYS A C 1
ATOM 584 O O . LYS A 1 76 ? -5.061 13.305 -8.586 1.00 87.19 76 LYS A O 1
ATOM 589 N N . GLU A 1 77 ? -6.775 13.219 -7.129 1.00 87.00 77 GLU A N 1
ATOM 590 C CA . GLU A 1 77 ? -6.675 14.614 -6.667 1.00 87.00 77 GLU A CA 1
ATOM 591 C C . GLU A 1 77 ? -5.295 14.910 -6.056 1.00 87.00 77 GLU A C 1
ATOM 593 O O . GLU A 1 77 ? -4.629 15.878 -6.425 1.00 87.00 77 GLU A O 1
ATOM 598 N N . ALA A 1 78 ? -4.767 13.990 -5.247 1.00 83.19 78 ALA A N 1
ATOM 599 C CA . ALA A 1 78 ? -3.428 14.119 -4.676 1.00 83.19 78 ALA A CA 1
ATOM 600 C C . ALA A 1 78 ? -2.304 14.160 -5.735 1.00 83.19 78 ALA A C 1
ATOM 602 O O . ALA A 1 78 ? -1.216 14.668 -5.463 1.00 83.19 78 ALA A O 1
ATOM 603 N N . THR A 1 79 ? -2.531 13.641 -6.951 1.00 80.69 79 THR A N 1
ATOM 604 C CA . THR A 1 79 ? -1.559 13.766 -8.056 1.00 80.69 79 THR A CA 1
ATOM 605 C C . THR A 1 79 ? -1.641 15.097 -8.797 1.00 80.69 79 THR A C 1
ATOM 607 O O . THR A 1 79 ? -0.669 15.472 -9.458 1.00 80.69 79 THR A O 1
ATOM 610 N N . THR A 1 80 ? -2.766 15.809 -8.702 1.00 74.31 80 THR A N 1
ATOM 611 C CA . THR A 1 80 ? -2.961 17.121 -9.335 1.00 74.31 80 THR A CA 1
ATOM 612 C C . THR A 1 80 ? -2.509 18.283 -8.455 1.00 74.31 80 THR A C 1
ATOM 614 O O . THR A 1 80 ? -2.114 19.310 -8.999 1.00 74.31 80 THR A O 1
ATOM 617 N N . ASP A 1 81 ? -2.464 18.096 -7.133 1.00 64.38 81 ASP A N 1
ATOM 618 C CA . ASP A 1 81 ? -2.093 19.136 -6.157 1.00 64.38 81 ASP A CA 1
ATOM 619 C C . ASP A 1 81 ? -0.572 19.307 -5.947 1.00 64.38 81 ASP A C 1
ATOM 621 O O . ASP A 1 81 ? -0.121 20.130 -5.149 1.00 64.38 81 ASP A O 1
ATOM 625 N N . GLY A 1 82 ? 0.256 18.537 -6.658 1.00 63.28 82 GLY A N 1
ATOM 626 C CA . GLY A 1 82 ? 1.713 18.664 -6.596 1.00 63.28 82 GLY A CA 1
ATOM 627 C C . GLY A 1 82 ? 2.244 19.853 -7.403 1.00 63.28 82 GLY A C 1
ATOM 628 O O . GLY A 1 82 ? 1.714 20.186 -8.462 1.00 63.28 82 GLY A O 1
ATOM 629 N N . ILE A 1 83 ? 3.363 20.447 -6.963 1.00 64.31 83 ILE A N 1
ATOM 630 C CA . ILE A 1 83 ? 4.130 21.390 -7.794 1.00 64.31 83 ILE A CA 1
ATOM 631 C C . ILE A 1 83 ? 4.470 20.660 -9.101 1.00 64.31 83 ILE A C 1
ATOM 633 O O . ILE A 1 83 ? 5.138 19.619 -9.045 1.00 64.31 83 ILE A O 1
ATOM 637 N N . PRO A 1 84 ? 4.035 21.152 -10.277 1.00 63.16 84 PRO A N 1
ATOM 638 C CA . PRO A 1 84 ? 4.386 20.512 -11.527 1.00 63.16 84 PRO A CA 1
ATOM 639 C C . PRO A 1 84 ? 5.906 20.513 -11.624 1.00 63.16 84 PRO A C 1
ATOM 641 O O . PRO A 1 84 ? 6.536 21.570 -11.663 1.00 63.16 84 PRO A O 1
ATOM 644 N N . ALA A 1 85 ? 6.506 19.322 -11.637 1.00 60.50 85 ALA A N 1
ATOM 645 C CA . ALA A 1 85 ? 7.906 19.180 -11.981 1.00 60.50 85 ALA A CA 1
ATOM 646 C C . ALA A 1 85 ? 8.060 19.765 -13.388 1.00 60.50 85 ALA A C 1
ATOM 648 O O . ALA A 1 85 ? 7.647 19.144 -14.373 1.00 60.50 85 ALA A O 1
ATOM 649 N N . SER A 1 86 ? 8.570 20.997 -13.459 1.00 63.84 86 SER A N 1
ATOM 650 C CA . SER A 1 86 ? 8.858 21.682 -14.710 1.00 63.84 86 SER A CA 1
ATOM 651 C C . SER A 1 86 ? 10.015 20.939 -15.351 1.00 63.84 86 SER A C 1
ATOM 653 O O . SER A 1 86 ? 11.189 21.192 -15.090 1.00 63.84 86 SER A O 1
ATOM 655 N N . LEU A 1 87 ? 9.669 19.909 -16.114 1.00 65.81 87 LEU A N 1
ATOM 656 C CA . LEU A 1 87 ? 10.626 19.244 -16.963 1.00 65.81 87 LEU A CA 1
ATOM 657 C C . LEU A 1 87 ? 10.959 20.234 -18.084 1.00 65.81 87 LEU A C 1
ATOM 659 O O . LEU A 1 87 ? 10.035 20.740 -18.724 1.00 65.81 87 LEU A O 1
ATOM 663 N N . PRO A 1 88 ? 12.248 20.475 -18.3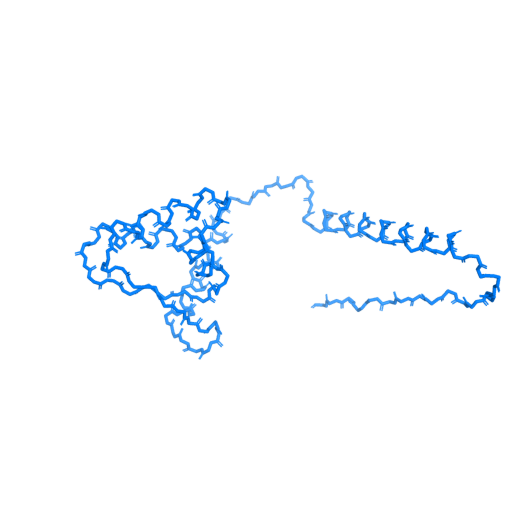81 1.00 77.38 88 PRO A N 1
ATOM 664 C CA . PRO A 1 88 ? 12.657 21.343 -19.488 1.00 77.38 88 PRO A CA 1
ATOM 665 C C . PRO A 1 88 ? 12.138 20.861 -20.853 1.00 77.38 88 PRO A C 1
ATOM 667 O O . PRO A 1 88 ? 12.208 21.586 -21.841 1.00 77.38 88 PRO A O 1
ATOM 670 N N . PHE A 1 89 ? 11.589 19.644 -20.910 1.00 77.12 89 PHE A N 1
ATOM 671 C CA . PHE A 1 89 ? 11.000 19.049 -22.097 1.00 77.12 89 PHE A CA 1
ATOM 672 C C . PHE A 1 89 ? 9.640 18.415 -21.760 1.00 77.12 89 PHE A C 1
ATOM 674 O O . PHE A 1 89 ? 9.490 17.801 -20.698 1.00 77.12 89 PHE A O 1
ATOM 681 N N . PRO A 1 90 ? 8.655 18.474 -22.673 1.00 82.00 90 PRO A N 1
ATOM 682 C CA . PRO A 1 90 ? 7.375 17.798 -22.496 1.00 82.00 90 PRO A CA 1
ATOM 683 C C . PRO A 1 90 ? 7.532 16.285 -22.288 1.00 82.00 90 PRO A C 1
ATOM 685 O O . PRO A 1 90 ? 8.367 15.638 -22.924 1.00 82.00 90 PRO A O 1
ATOM 688 N N . LYS A 1 91 ? 6.651 15.668 -21.489 1.00 78.31 91 LYS A N 1
ATOM 689 C CA . LYS A 1 91 ? 6.612 14.198 -21.316 1.00 78.31 91 LYS A CA 1
ATOM 690 C C . LYS A 1 91 ? 6.498 13.449 -22.653 1.00 78.31 91 LYS A C 1
ATOM 692 O O . LYS A 1 91 ? 7.031 12.350 -22.790 1.00 78.31 91 LYS A O 1
ATOM 697 N N . SER A 1 92 ? 5.825 14.036 -23.645 1.00 80.62 92 SER A N 1
ATOM 698 C CA . SER A 1 92 ? 5.702 13.482 -25.000 1.00 80.62 92 SER A CA 1
ATOM 699 C C . SER A 1 92 ? 7.051 13.353 -25.713 1.00 80.62 92 SER A C 1
ATOM 701 O O . SER A 1 92 ? 7.273 12.362 -26.406 1.00 80.62 92 SER A O 1
ATOM 703 N N . PHE A 1 93 ? 7.974 14.295 -25.497 1.00 84.50 93 PHE A N 1
ATOM 704 C CA . PHE A 1 93 ? 9.325 14.251 -26.056 1.00 84.50 93 PHE A CA 1
ATOM 705 C C . PHE A 1 93 ? 10.117 13.064 -25.496 1.00 84.50 93 PHE A C 1
ATOM 707 O O . PHE A 1 93 ? 10.677 12.278 -26.258 1.00 84.50 93 PHE A O 1
ATOM 714 N N . LEU A 1 94 ? 10.084 12.869 -24.173 1.00 85.12 94 LEU A N 1
ATOM 715 C CA . LEU A 1 94 ? 10.740 11.734 -23.515 1.00 85.12 94 LEU A CA 1
ATOM 716 C C . LEU A 1 94 ? 10.140 10.391 -23.948 1.00 85.12 94 LEU A C 1
ATOM 718 O O . LEU A 1 94 ? 10.880 9.468 -24.279 1.00 85.12 94 LEU A O 1
ATOM 722 N N . LYS A 1 95 ? 8.805 10.292 -24.021 1.00 84.25 95 LYS A N 1
ATOM 723 C CA . LYS A 1 95 ? 8.118 9.093 -24.530 1.00 84.25 95 LYS A CA 1
ATOM 724 C C . LYS A 1 95 ? 8.535 8.767 -25.965 1.00 84.25 95 LYS A C 1
ATOM 726 O O . LYS A 1 95 ? 8.779 7.605 -26.273 1.00 84.25 95 LYS A O 1
ATOM 731 N N . LYS A 1 96 ? 8.644 9.781 -26.829 1.00 88.81 96 LYS A N 1
ATOM 732 C CA . LYS A 1 96 ? 9.066 9.609 -28.224 1.00 88.81 96 LYS A CA 1
ATOM 733 C C . LYS A 1 96 ? 10.509 9.115 -28.324 1.00 88.81 96 LYS A C 1
ATOM 735 O O . LYS A 1 96 ? 10.759 8.184 -29.082 1.00 88.81 96 LYS A O 1
ATOM 740 N N . GLN A 1 97 ? 11.428 9.688 -27.545 1.00 89.88 97 GLN A N 1
ATOM 741 C CA . GLN A 1 97 ? 12.820 9.228 -27.510 1.00 89.88 97 GLN A CA 1
ATOM 742 C C . GLN A 1 97 ? 12.933 7.788 -27.003 1.00 89.88 97 GLN A C 1
ATOM 744 O O . GLN A 1 97 ? 13.610 6.973 -27.623 1.00 89.88 97 GLN A O 1
ATOM 749 N N . LEU A 1 98 ? 12.228 7.450 -25.919 1.00 90.38 98 LEU A N 1
ATOM 750 C CA . LEU A 1 98 ? 12.225 6.091 -25.380 1.00 90.38 98 LEU A CA 1
ATOM 751 C C . LEU A 1 98 ? 11.676 5.090 -26.402 1.00 90.38 98 LEU A C 1
ATOM 753 O O . LEU A 1 98 ? 12.300 4.062 -26.642 1.00 90.38 98 LEU A O 1
ATOM 757 N N . LEU A 1 99 ? 10.558 5.422 -27.055 1.00 90.94 99 LEU A N 1
ATOM 758 C CA . LEU A 1 99 ? 9.977 4.591 -28.105 1.00 90.94 99 LEU A CA 1
ATOM 759 C C . LEU A 1 99 ? 10.953 4.390 -29.272 1.00 90.94 99 LEU A C 1
ATOM 761 O O . LEU A 1 99 ? 11.105 3.267 -29.742 1.00 90.94 99 LEU A O 1
ATOM 765 N N . GLN A 1 100 ? 11.636 5.447 -29.722 1.00 91.88 100 GLN A N 1
ATOM 766 C CA . GLN A 1 100 ? 12.645 5.336 -30.778 1.00 91.88 100 GLN A CA 1
ATOM 767 C C . GLN A 1 100 ? 13.802 4.423 -30.371 1.00 91.88 100 GLN A C 1
ATOM 769 O O . GLN A 1 100 ? 14.197 3.573 -31.160 1.00 91.88 100 GLN A O 1
ATOM 774 N N . LEU A 1 101 ? 14.315 4.550 -29.146 1.00 92.69 101 LEU A N 1
ATOM 775 C CA . LEU A 1 101 ? 15.380 3.679 -28.644 1.00 92.69 101 LEU A CA 1
ATOM 776 C C . LEU A 1 101 ? 14.927 2.217 -28.557 1.00 92.69 101 LEU A C 1
ATOM 778 O O . LEU A 1 101 ? 15.659 1.326 -28.986 1.00 92.69 101 LEU A O 1
ATOM 782 N N . SER A 1 102 ? 13.717 1.964 -28.052 1.00 90.19 102 SER A N 1
ATOM 783 C CA . SER A 1 102 ? 13.136 0.620 -27.994 1.00 90.19 102 SER A CA 1
ATOM 784 C C . SER A 1 102 ? 12.955 0.011 -29.385 1.00 90.19 102 SER A C 1
ATOM 786 O O . SER A 1 102 ? 13.322 -1.142 -29.586 1.00 90.19 102 SER A O 1
ATOM 788 N N . LEU A 1 103 ? 12.446 0.783 -30.352 1.00 89.75 103 LEU A N 1
ATOM 789 C CA . LEU A 1 103 ? 12.276 0.332 -31.735 1.00 89.75 103 LEU A CA 1
ATOM 790 C C . LEU A 1 103 ? 13.618 0.056 -32.414 1.00 89.75 103 LEU A C 1
ATOM 792 O O . LEU A 1 103 ? 13.766 -0.981 -33.050 1.00 89.75 103 LEU A O 1
ATOM 796 N N . SER A 1 104 ? 14.607 0.938 -32.250 1.00 90.69 104 SER A N 1
ATOM 797 C CA . SER A 1 104 ? 15.951 0.735 -32.801 1.00 90.69 104 SER A CA 1
ATOM 798 C C . SER A 1 104 ? 16.615 -0.514 -32.227 1.00 90.69 104 SER A C 1
ATOM 800 O O . SER A 1 104 ? 17.233 -1.274 -32.965 1.00 90.69 104 SER A O 1
ATOM 802 N N . ARG A 1 105 ? 16.461 -0.759 -30.920 1.00 89.88 105 ARG A N 1
ATOM 803 C CA . ARG A 1 105 ? 16.986 -1.964 -30.271 1.00 89.88 105 ARG A CA 1
ATOM 804 C C . ARG A 1 105 ? 16.293 -3.227 -30.775 1.00 89.88 105 ARG A C 1
ATOM 806 O O . ARG A 1 105 ? 16.973 -4.185 -31.119 1.00 89.88 105 ARG A O 1
ATOM 813 N N . TRP A 1 106 ? 14.966 -3.204 -30.865 1.00 86.88 106 TRP A N 1
ATOM 814 C CA . TRP A 1 106 ? 14.194 -4.326 -31.394 1.00 86.88 106 TRP A CA 1
ATOM 815 C C . TRP A 1 106 ? 14.558 -4.629 -32.852 1.00 86.88 106 TRP A C 1
ATOM 817 O O . TRP A 1 106 ? 14.770 -5.785 -33.204 1.00 86.88 106 TRP A O 1
ATOM 827 N N . GLN A 1 107 ? 14.710 -3.597 -33.688 1.00 84.00 107 GLN A N 1
ATOM 828 C CA . GLN A 1 107 ? 15.126 -3.761 -35.080 1.00 84.00 107 GLN A CA 1
ATOM 829 C C . GLN A 1 107 ? 16.542 -4.337 -35.180 1.00 84.00 107 GLN A C 1
ATOM 831 O O . GLN A 1 107 ? 16.774 -5.222 -35.992 1.00 84.00 107 GLN A O 1
ATOM 836 N N . ALA A 1 108 ? 17.474 -3.893 -34.332 1.00 86.31 108 ALA A N 1
ATOM 837 C CA . ALA A 1 108 ? 18.826 -4.443 -34.301 1.00 86.31 108 ALA A CA 1
ATOM 838 C C . ALA A 1 108 ? 18.842 -5.922 -33.882 1.00 86.31 108 ALA A C 1
ATOM 840 O O . ALA 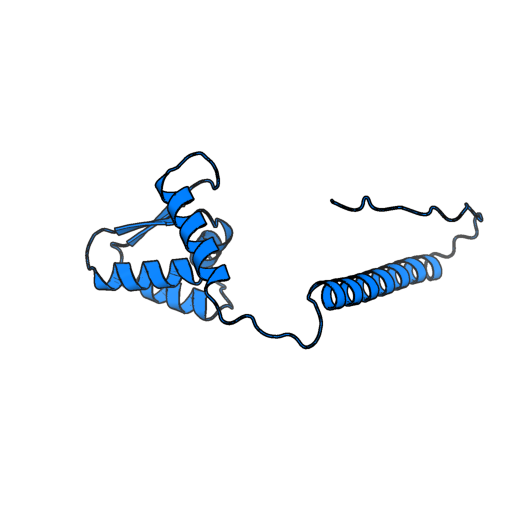A 1 108 ? 19.577 -6.713 -34.466 1.00 86.31 108 ALA A O 1
ATOM 841 N N . GLU A 1 109 ? 18.026 -6.314 -32.900 1.00 83.19 109 GLU A N 1
ATOM 842 C CA . GLU A 1 109 ? 17.867 -7.716 -32.490 1.00 83.19 109 GLU A CA 1
ATOM 843 C C . GLU A 1 109 ? 17.249 -8.564 -33.613 1.00 83.19 109 GLU A C 1
ATOM 845 O O . GLU A 1 109 ? 17.724 -9.668 -33.884 1.00 83.19 109 GLU A O 1
ATOM 850 N N . TRP A 1 110 ? 16.248 -8.023 -34.313 1.00 77.31 110 TRP A N 1
ATOM 851 C CA . TRP A 1 110 ? 15.636 -8.653 -35.480 1.00 77.31 110 TRP A CA 1
ATOM 852 C C . TRP A 1 110 ? 16.650 -8.843 -36.613 1.00 77.31 110 TRP A C 1
ATOM 854 O O . TRP A 1 110 ? 16.872 -9.965 -37.057 1.00 77.31 110 TRP A O 1
ATOM 864 N N . ASP A 1 111 ? 17.340 -7.783 -37.029 1.00 81.56 111 ASP A N 1
ATOM 865 C CA . ASP A 1 111 ? 18.338 -7.833 -38.102 1.00 81.56 111 ASP A CA 1
ATOM 866 C C . ASP A 1 111 ? 19.498 -8.779 -37.746 1.00 81.56 111 ASP A C 1
ATOM 868 O O . ASP A 1 111 ? 20.001 -9.511 -38.597 1.00 81.56 111 ASP A O 1
ATOM 872 N N . ASN A 1 112 ? 19.898 -8.827 -36.473 1.00 76.88 112 ASN A N 1
ATOM 873 C CA . ASN A 1 112 ? 20.911 -9.758 -35.988 1.00 76.88 112 ASN A CA 1
ATOM 874 C C . ASN A 1 112 ? 20.440 -11.224 -36.080 1.00 76.88 112 ASN A C 1
ATOM 876 O O . ASN A 1 112 ? 21.169 -12.079 -36.581 1.00 76.88 112 ASN A O 1
ATOM 880 N N . ALA A 1 113 ? 19.194 -11.516 -35.698 1.00 67.81 113 ALA A N 1
ATOM 881 C CA . ALA A 1 113 ? 18.611 -12.852 -35.843 1.00 67.81 113 ALA A CA 1
ATOM 882 C C . ALA A 1 113 ? 18.530 -13.320 -37.312 1.00 67.81 113 ALA A C 1
ATOM 884 O O . ALA A 1 113 ? 18.641 -14.518 -37.585 1.00 67.81 113 ALA A O 1
ATOM 885 N N . TYR A 1 114 ? 18.392 -12.388 -38.261 1.00 58.88 114 TYR A N 1
ATOM 886 C CA . TYR A 1 114 ? 18.462 -12.669 -39.701 1.00 58.88 114 TYR A CA 1
ATOM 887 C C . TYR A 1 114 ? 19.888 -12.936 -40.200 1.00 58.88 114 TYR A C 1
ATOM 889 O O . TYR A 1 114 ? 20.062 -13.706 -41.141 1.00 58.88 114 TYR A O 1
ATOM 897 N N . ASN A 1 115 ? 20.911 -12.346 -39.576 1.00 58.69 115 ASN A N 1
ATOM 898 C CA . ASN A 1 115 ? 22.305 -12.511 -39.999 1.00 58.69 115 ASN A CA 1
ATOM 899 C C . ASN A 1 115 ? 22.954 -13.825 -39.512 1.00 58.69 115 ASN A C 1
ATOM 901 O O . ASN A 1 115 ? 23.908 -14.285 -40.134 1.00 58.69 115 ASN A O 1
ATOM 905 N N . TYR A 1 116 ? 22.443 -14.453 -38.444 1.00 55.09 116 TYR A N 1
ATOM 906 C CA . TYR A 1 116 ? 22.962 -15.734 -37.923 1.00 55.09 116 TYR A CA 1
ATOM 907 C C . TYR A 1 116 ? 22.276 -16.985 -38.497 1.00 55.09 116 TYR A C 1
ATOM 909 O O . TYR A 1 116 ? 22.844 -18.075 -38.441 1.00 55.09 116 TYR A O 1
ATOM 917 N N . ASN A 1 117 ? 21.086 -16.851 -39.084 1.00 47.97 117 ASN A N 1
ATOM 918 C CA . ASN A 1 117 ? 20.364 -17.957 -39.709 1.00 47.97 117 ASN A CA 1
ATOM 919 C C . ASN A 1 117 ? 20.494 -17.846 -41.230 1.00 47.97 117 ASN A C 1
ATOM 921 O O . ASN A 1 117 ? 19.696 -17.164 -41.866 1.00 47.97 117 ASN A O 1
ATOM 925 N N . GLY A 1 118 ? 21.512 -18.500 -41.799 1.00 49.12 118 GLY A N 1
ATOM 926 C CA . GLY A 1 118 ? 21.853 -18.500 -43.228 1.00 49.12 118 GLY A CA 1
ATOM 927 C C . GLY A 1 118 ? 20.779 -19.061 -44.171 1.00 49.12 118 GLY A C 1
ATOM 928 O O . GLY A 1 118 ? 21.015 -20.044 -44.867 1.00 49.12 118 GLY A O 1
ATOM 929 N N . TYR A 1 119 ? 19.617 -18.416 -44.249 1.00 42.53 119 TYR A N 1
ATOM 930 C CA . TYR A 1 119 ? 18.582 -18.698 -45.232 1.00 42.53 119 TYR A CA 1
ATOM 931 C C . TYR A 1 119 ? 18.641 -17.663 -46.352 1.00 42.53 119 TYR A C 1
ATOM 933 O O . TYR A 1 119 ? 18.216 -16.515 -46.227 1.00 42.53 119 TYR A O 1
ATOM 941 N N . VAL A 1 120 ? 19.167 -18.109 -47.488 1.00 52.75 120 VAL A N 1
ATOM 942 C CA . VAL A 1 120 ? 18.989 -17.468 -48.789 1.00 52.75 120 VAL A CA 1
ATOM 943 C C . VAL A 1 120 ? 17.506 -17.589 -49.157 1.00 52.75 120 VAL A C 1
ATOM 945 O O . VAL A 1 120 ? 17.031 -18.699 -49.387 1.00 52.75 120 VAL A O 1
ATOM 948 N N . GLY A 1 121 ? 16.748 -16.488 -49.221 1.00 40.56 121 GLY A N 1
ATOM 949 C CA . GLY A 1 121 ? 15.366 -16.584 -49.708 1.00 40.56 121 GLY A CA 1
ATOM 950 C C . GLY A 1 121 ? 14.469 -15.356 -49.563 1.00 40.56 121 GLY A C 1
ATOM 951 O O . GLY A 1 121 ? 13.914 -15.109 -48.504 1.00 40.56 121 GLY A O 1
ATOM 952 N N . PHE A 1 122 ? 14.227 -14.709 -50.707 1.00 36.56 122 PHE A N 1
ATOM 953 C CA . PHE A 1 122 ? 13.089 -13.846 -51.067 1.00 36.56 122 PHE A CA 1
ATOM 954 C C . PHE A 1 122 ? 13.004 -12.429 -50.465 1.00 36.56 122 PHE A C 1
ATOM 956 O O . PHE A 1 122 ? 12.590 -12.199 -49.334 1.00 36.56 122 PHE A O 1
ATOM 963 N N . LYS A 1 123 ? 13.251 -11.430 -51.332 1.00 48.69 123 LYS A N 1
ATOM 964 C CA . LYS A 1 123 ? 12.716 -10.064 -51.196 1.00 48.69 123 LYS A CA 1
ATOM 965 C C . LYS A 1 123 ? 11.183 -10.130 -51.141 1.00 48.69 123 LYS A C 1
ATOM 967 O O . LYS A 1 123 ? 10.522 -10.022 -52.173 1.00 48.69 123 LYS A O 1
ATOM 972 N N . THR A 1 124 ? 10.596 -10.246 -49.958 1.00 39.69 124 THR A N 1
ATOM 973 C CA . THR A 1 124 ? 9.183 -9.907 -49.760 1.00 39.69 124 THR A CA 1
ATOM 974 C C . THR A 1 124 ? 9.080 -8.500 -49.187 1.00 39.69 124 THR A C 1
ATOM 976 O O . THR A 1 124 ? 9.814 -8.111 -48.283 1.00 39.69 124 THR A O 1
ATOM 979 N N . ARG A 1 125 ? 8.223 -7.705 -49.833 1.00 37.94 125 ARG A N 1
ATOM 980 C CA . ARG A 1 125 ? 8.046 -6.252 -49.702 1.00 37.94 125 ARG A CA 1
ATOM 981 C C . ARG A 1 125 ? 8.054 -5.783 -48.244 1.00 37.94 125 ARG A C 1
ATOM 983 O O . ARG A 1 125 ? 7.497 -6.461 -47.391 1.00 37.94 125 ARG A O 1
ATOM 990 N N . LYS A 1 126 ? 8.598 -4.578 -48.001 1.00 40.00 126 LYS A N 1
ATOM 991 C CA . LYS A 1 126 ? 8.456 -3.812 -46.747 1.00 40.00 126 LYS A CA 1
ATOM 992 C C . LYS A 1 126 ? 7.018 -3.933 -46.223 1.00 40.00 126 LYS A C 1
ATOM 994 O O . LYS A 1 126 ? 6.133 -3.231 -46.713 1.00 40.00 126 LYS A O 1
ATOM 999 N N . VAL A 1 127 ? 6.784 -4.793 -45.235 1.00 38.53 127 VAL A N 1
ATOM 1000 C CA . VAL A 1 127 ? 5.526 -4.786 -44.491 1.00 38.53 127 VAL A CA 1
ATOM 1001 C C . VAL A 1 127 ? 5.632 -3.618 -43.526 1.00 38.53 127 VAL A C 1
ATOM 1003 O O . VAL A 1 127 ? 6.306 -3.677 -42.503 1.00 38.53 127 VAL A O 1
ATOM 1006 N N . LYS A 1 128 ? 5.030 -2.496 -43.915 1.00 37.50 128 LYS A N 1
ATOM 10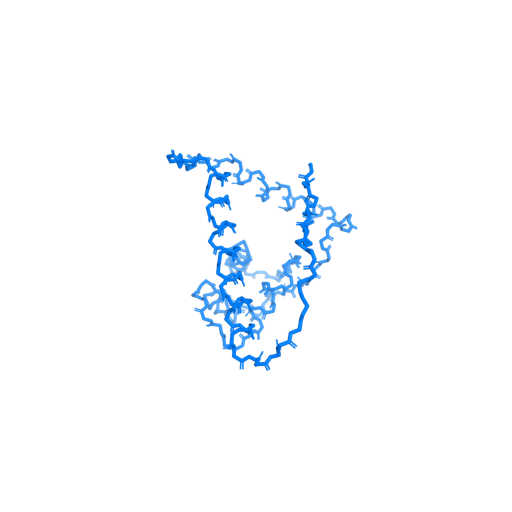07 C CA . LYS A 1 128 ? 4.912 -1.314 -43.070 1.00 37.50 128 LYS A CA 1
ATOM 1008 C C . LYS A 1 128 ? 3.802 -1.608 -42.059 1.00 37.50 128 LYS A C 1
ATOM 1010 O O . LYS A 1 128 ? 2.633 -1.378 -42.352 1.00 37.50 128 LYS A O 1
ATOM 1015 N N . ILE A 1 129 ? 4.152 -2.176 -40.906 1.00 42.38 129 ILE A N 1
ATOM 1016 C CA . ILE A 1 129 ? 3.194 -2.352 -39.810 1.00 42.38 129 ILE A CA 1
ATOM 1017 C C . ILE A 1 129 ? 2.937 -0.964 -39.214 1.00 42.38 129 ILE A C 1
ATOM 1019 O O . ILE A 1 129 ? 3.793 -0.371 -38.562 1.00 42.38 129 ILE A O 1
ATOM 1023 N N . SER A 1 130 ? 1.770 -0.412 -39.531 1.00 38.09 130 SER A N 1
ATOM 1024 C CA . SER A 1 130 ? 1.235 0.813 -38.942 1.00 38.09 130 SER A CA 1
ATOM 1025 C C . SER A 1 130 ? 0.535 0.450 -37.636 1.00 38.09 130 SER A C 1
ATOM 1027 O O . SER A 1 130 ? -0.483 -0.239 -37.669 1.00 38.09 130 SER A O 1
ATOM 1029 N N . PHE A 1 131 ? 1.046 0.917 -36.497 1.00 42.50 131 PHE A N 1
ATOM 1030 C CA . PHE A 1 131 ? 0.321 0.831 -35.226 1.00 42.50 131 PHE A CA 1
ATOM 1031 C C . PHE A 1 131 ? -0.778 1.906 -35.177 1.00 42.50 131 PHE A C 1
ATOM 1033 O O . PHE A 1 131 ? -0.528 3.030 -35.624 1.00 42.50 131 PHE A O 1
ATOM 1040 N N . PRO A 1 132 ? -1.983 1.603 -34.657 1.00 31.86 132 PRO A N 1
ATOM 1041 C CA . PRO A 1 132 ? -3.032 2.602 -34.522 1.00 31.86 132 PRO A CA 1
ATOM 1042 C C . PRO A 1 132 ? -2.601 3.665 -33.507 1.00 31.86 132 PRO A C 1
ATOM 1044 O O . PRO A 1 132 ? -2.138 3.359 -32.407 1.00 31.86 132 PRO A O 1
ATOM 1047 N N . VAL A 1 133 ? -2.745 4.929 -33.903 1.00 38.12 133 VAL A N 1
ATOM 1048 C CA . VAL A 1 133 ? -2.660 6.069 -32.992 1.00 38.12 133 VAL A CA 1
ATOM 1049 C C . VAL A 1 133 ? -3.869 5.961 -32.069 1.00 38.12 133 VAL A C 1
ATOM 1051 O O . VAL A 1 133 ? -5.001 6.106 -32.524 1.00 38.12 133 VAL A O 1
ATOM 1054 N N . PHE A 1 134 ? -3.641 5.644 -30.796 1.00 35.88 134 PHE A N 1
ATOM 1055 C CA . PHE A 1 134 ? -4.690 5.757 -29.789 1.00 35.88 134 PHE A CA 1
ATOM 1056 C C . PHE A 1 134 ? -4.985 7.246 -29.596 1.00 35.88 134 PHE A C 1
ATOM 1058 O O . PHE A 1 134 ? -4.091 8.006 -29.211 1.00 35.88 134 PHE A O 1
ATOM 1065 N N . SER A 1 135 ? -6.203 7.636 -29.975 1.00 45.84 135 SER A N 1
ATOM 1066 C CA . SER A 1 135 ? -6.764 8.967 -29.751 1.00 45.84 135 SER A CA 1
ATOM 1067 C C . SER A 1 135 ? -7.242 9.141 -28.318 1.00 45.84 135 SER A C 1
ATOM 1069 O O . SER A 1 135 ? -7.514 8.117 -27.653 1.00 45.84 135 SER A O 1
#

InterPro domains:
  IPR002156 Ribonuclease H domain [PF00075] (3-78)
  IPR002156 Ribonuclease H domain [PS50879] (1-80)
  IPR012337 Ribonuclease H-like superfamily [SSF53098] (2-80)
  IPR036397 Ribonuclease H superfamily [G3DSA:3.30.420.10] (1-78)

Mean predicted aligned error: 15.46 Å

Foldseek 3Di:
DQVLLVVLVVVLVVLAQDEAEDQPPVLVVLLVDPDHPDPSSVSSNVSCVVDPSYHYHYDHPPPPPPVNVVVVVVVVVVVVPDDPPPDVDDPVVVVVVVVVVVVVVVVVVVVVVVVVPPDDDDDDDPPPDDDDDDD

Secondary structure (DSSP, 8-state):
-HHHHHHHHHHHHH-S-EEEEES-HHHHHHHH-S----HHHHHHHHHHHH-TTEEEEE--TTSS-HHHHHHHHHHHHHHHSSPP---SS-HHHHHHHHHHHHHHHHHHHHHHHHHHS------------------

Nearest PDB structures (foldseek):
  4qag-assembly3_A  TM=7.878E-01  e=1.275E-03  Human immunodeficiency virus type 1 BH10
  6c0r-assembly1_A  TM=7.824E-01  e=2.286E-03  Human immunodeficiency virus type 1 BH10
  6c0o-assembly1_A  TM=7.795E-01  e=2.008E-03  Human immunodeficiency virus type 1 BH10
  8fcc-assembly1_A  TM=7.757E-01  e=2.439E-03  HIV whole-genome vector AA1305#18
  8u6c-assembly1_A  TM=7.120E-01  e=2.602E-03  Human immunodeficiency virus 1